Protein AF-A0A1E3YFG4-F1 (afdb_monomer_lite)

Sequence (177 aa):
MRPAWRRVAHWADRQAFAPDEVGEALAVAVEQDCRQELRPQFLAELRRVVEEPSLFREDTSARLAALNPTAGAGIERSVMDRLCFLTETEAPGFATLQAAVAMAAQDCANRRARQIEEHFLRRTSSSRARDMRGRLHAAADVTSFASVAARVLGVDPHHRPAAPAKHTGLDDGVKLP

Structure (mmCIF, N/CA/C/O backbone):
data_AF-A0A1E3YFG4-F1
#
_entry.id   AF-A0A1E3YFG4-F1
#
loop_
_atom_site.group_PDB
_atom_site.id
_atom_site.type_symbol
_atom_site.label_atom_id
_atom_site.label_alt_id
_atom_site.label_comp_id
_atom_site.label_asym_id
_atom_site.label_entity_id
_atom_site.label_seq_id
_atom_site.pdbx_PDB_ins_code
_atom_site.Cartn_x
_atom_site.Cartn_y
_atom_site.Cartn_z
_atom_site.occupancy
_atom_site.B_iso_or_equiv
_atom_site.auth_seq_id
_atom_site.auth_comp_id
_atom_site.auth_asym_id
_atom_site.auth_atom_id
_atom_site.pdbx_PDB_model_num
ATOM 1 N N . MET A 1 1 ? 18.766 -0.292 -2.909 1.00 87.19 1 MET A N 1
ATOM 2 C CA . MET A 1 1 ? 17.382 -0.827 -2.912 1.00 87.19 1 MET A CA 1
ATOM 3 C C . MET A 1 1 ? 17.343 -2.230 -2.320 1.00 87.19 1 MET A C 1
ATOM 5 O O . MET A 1 1 ? 18.267 -3.010 -2.564 1.00 87.19 1 MET A O 1
ATOM 9 N N . ARG A 1 2 ? 16.278 -2.558 -1.573 1.00 89.94 2 ARG A N 1
ATOM 10 C CA . ARG A 1 2 ? 16.032 -3.912 -1.035 1.00 89.94 2 ARG A CA 1
ATOM 11 C C . ARG A 1 2 ? 15.954 -4.956 -2.173 1.00 89.94 2 ARG A C 1
ATOM 13 O O . ARG A 1 2 ? 15.650 -4.575 -3.305 1.00 89.94 2 ARG A O 1
ATOM 20 N N . PRO A 1 3 ? 16.250 -6.247 -1.917 1.00 94.06 3 PRO A N 1
ATOM 21 C CA . PRO A 1 3 ? 16.281 -7.281 -2.958 1.00 94.06 3 PRO A CA 1
ATOM 22 C C . PRO A 1 3 ? 14.994 -7.397 -3.790 1.00 94.06 3 PRO A C 1
ATOM 24 O O . PRO A 1 3 ? 15.084 -7.459 -5.013 1.00 94.06 3 PRO A O 1
ATOM 27 N N . ALA A 1 4 ? 13.810 -7.358 -3.166 1.00 95.31 4 ALA A N 1
ATOM 28 C CA . ALA A 1 4 ? 12.539 -7.446 -3.891 1.00 95.31 4 ALA A CA 1
ATOM 29 C C . ALA A 1 4 ? 12.325 -6.252 -4.833 1.00 95.31 4 ALA A C 1
ATOM 31 O O . ALA A 1 4 ? 12.055 -6.438 -6.014 1.00 95.31 4 ALA A O 1
ATOM 32 N N . TRP A 1 5 ? 12.598 -5.030 -4.369 1.00 96.75 5 TRP A N 1
ATOM 33 C CA . TRP A 1 5 ? 12.541 -3.831 -5.212 1.00 96.75 5 TRP A CA 1
ATOM 34 C C . TRP A 1 5 ? 13.575 -3.831 -6.345 1.00 96.75 5 TRP A C 1
ATOM 36 O O . TRP A 1 5 ? 13.305 -3.306 -7.423 1.00 96.75 5 TRP A O 1
ATOM 46 N N . ARG A 1 6 ? 14.750 -4.449 -6.150 1.00 95.50 6 ARG A N 1
ATOM 47 C CA . ARG A 1 6 ? 15.712 -4.667 -7.246 1.00 95.50 6 ARG A CA 1
ATOM 48 C C . ARG A 1 6 ? 15.152 -5.602 -8.317 1.00 95.50 6 ARG A C 1
ATOM 50 O O . ARG A 1 6 ? 15.412 -5.366 -9.491 1.00 95.50 6 ARG A O 1
ATOM 57 N N . ARG A 1 7 ? 14.383 -6.626 -7.933 1.00 95.44 7 ARG A N 1
ATOM 58 C CA . ARG A 1 7 ? 13.694 -7.512 -8.882 1.00 95.44 7 ARG A CA 1
ATOM 59 C C . ARG A 1 7 ? 12.622 -6.761 -9.666 1.00 95.44 7 ARG A C 1
ATOM 61 O O . ARG A 1 7 ? 12.632 -6.851 -10.884 1.00 95.44 7 ARG A O 1
ATOM 68 N N . VAL A 1 8 ? 11.785 -5.975 -8.988 1.00 97.06 8 VAL A N 1
ATOM 69 C CA . VAL A 1 8 ? 10.768 -5.132 -9.642 1.00 97.06 8 VAL A CA 1
ATOM 70 C C . VAL A 1 8 ? 11.415 -4.235 -10.697 1.00 97.06 8 VAL A C 1
ATOM 72 O O . VAL A 1 8 ? 11.029 -4.280 -11.859 1.00 97.06 8 VAL A O 1
ATOM 75 N N . ALA A 1 9 ? 12.468 -3.499 -10.326 1.00 96.25 9 ALA A N 1
ATOM 76 C CA . ALA A 1 9 ? 13.194 -2.650 -11.269 1.00 96.25 9 ALA A CA 1
ATOM 77 C C . ALA A 1 9 ? 13.829 -3.446 -12.418 1.00 96.25 9 ALA A C 1
ATOM 79 O O . ALA A 1 9 ? 13.816 -3.004 -13.557 1.00 96.25 9 ALA A O 1
ATOM 80 N N . HIS A 1 10 ? 14.377 -4.631 -12.145 1.00 94.75 10 HIS A N 1
ATOM 81 C CA . HIS A 1 10 ? 14.946 -5.479 -13.188 1.00 94.75 10 HIS A CA 1
ATOM 82 C C . HIS A 1 10 ? 13.901 -5.928 -14.219 1.00 94.75 10 HIS A C 1
ATOM 84 O O . HIS A 1 10 ? 14.187 -5.968 -15.413 1.00 94.75 10 HIS A O 1
ATOM 90 N N . TRP A 1 11 ? 12.697 -6.269 -13.763 1.00 96.06 11 TRP A N 1
ATOM 91 C CA . TRP A 1 11 ? 11.624 -6.763 -14.625 1.00 96.06 11 TRP A CA 1
ATOM 92 C C . TRP A 1 11 ? 10.996 -5.616 -15.410 1.00 96.06 11 TRP A C 1
ATOM 94 O O . TRP A 1 11 ? 10.869 -5.698 -16.631 1.00 96.06 11 TRP A O 1
ATOM 104 N N . ALA A 1 12 ? 10.752 -4.491 -14.737 1.00 94.62 12 ALA A N 1
ATOM 105 C CA . ALA A 1 12 ? 10.282 -3.251 -15.344 1.00 94.62 12 ALA A CA 1
ATOM 106 C C . ALA A 1 12 ? 11.288 -2.612 -16.325 1.00 94.62 12 ALA A C 1
ATOM 108 O O . ALA A 1 12 ? 10.898 -1.777 -17.132 1.00 94.62 12 ALA A O 1
ATOM 109 N N . ASP A 1 13 ? 12.558 -3.027 -16.340 1.00 94.06 13 ASP A N 1
ATOM 110 C CA . ASP A 1 13 ? 13.552 -2.595 -17.340 1.00 94.06 13 ASP A CA 1
ATOM 111 C C . ASP A 1 13 ? 13.584 -3.492 -18.591 1.00 94.06 13 ASP A C 1
ATOM 113 O O . ASP A 1 13 ? 14.049 -3.086 -19.651 1.00 94.06 13 ASP A O 1
ATOM 117 N N . ARG A 1 14 ? 13.093 -4.732 -18.488 1.00 92.50 14 ARG A N 1
ATOM 118 C CA . ARG A 1 14 ? 13.138 -5.724 -19.572 1.00 92.50 14 ARG A CA 1
ATOM 119 C C . ARG A 1 14 ? 11.786 -5.903 -20.251 1.00 92.50 14 ARG A C 1
ATOM 121 O O . ARG A 1 14 ? 10.864 -6.403 -19.613 1.00 92.50 14 ARG A O 1
ATOM 128 N N . GLN A 1 15 ? 11.691 -5.569 -21.538 1.00 88.00 15 GLN A N 1
ATOM 129 C CA . GLN A 1 15 ? 10.446 -5.683 -22.321 1.00 88.00 15 GLN A CA 1
ATOM 130 C C . GLN A 1 15 ? 9.868 -7.105 -22.374 1.00 88.00 15 GLN A C 1
ATOM 132 O O . GLN A 1 15 ? 8.680 -7.267 -22.606 1.00 88.00 15 GLN A O 1
ATOM 137 N N . ALA A 1 16 ? 10.692 -8.120 -22.106 1.00 90.38 16 ALA A N 1
ATOM 138 C CA . ALA A 1 16 ? 10.281 -9.518 -22.027 1.00 90.38 16 ALA A CA 1
ATOM 139 C C . ALA A 1 16 ? 9.240 -9.821 -20.931 1.00 90.38 16 ALA A C 1
ATOM 141 O O . ALA A 1 16 ? 8.620 -10.871 -20.996 1.00 90.38 16 ALA A O 1
ATOM 142 N N . PHE A 1 17 ? 9.069 -8.950 -19.930 1.00 92.88 17 PHE A N 1
ATOM 143 C CA . PHE A 1 17 ? 8.076 -9.158 -18.871 1.00 92.88 17 PHE A CA 1
ATOM 144 C C . PHE A 1 17 ? 6.807 -8.344 -19.128 1.00 92.88 17 PHE A C 1
ATOM 146 O O . PHE A 1 17 ? 6.866 -7.122 -19.308 1.00 92.88 17 PHE A O 1
ATOM 153 N N . ALA A 1 18 ? 5.654 -8.998 -19.082 1.00 93.44 18 ALA A N 1
ATOM 154 C CA . ALA A 1 18 ? 4.362 -8.334 -19.168 1.00 93.44 18 ALA A CA 1
ATOM 155 C C . ALA A 1 18 ? 4.087 -7.473 -17.914 1.00 93.44 18 ALA A C 1
ATOM 157 O O . ALA A 1 18 ? 4.660 -7.730 -16.849 1.00 93.44 18 ALA A O 1
ATOM 158 N N . PRO A 1 19 ? 3.201 -6.460 -17.998 1.00 93.38 19 PRO A N 1
ATOM 159 C CA . PRO A 1 19 ? 2.792 -5.668 -16.836 1.00 93.38 19 PRO A CA 1
ATOM 160 C C . PRO A 1 19 ? 2.306 -6.518 -15.656 1.00 93.38 19 PRO A C 1
ATOM 162 O O . PRO A 1 19 ? 2.666 -6.214 -14.522 1.00 93.38 19 PRO A O 1
ATOM 165 N N . ASP A 1 20 ? 1.585 -7.612 -15.919 1.00 93.31 20 ASP A N 1
ATOM 166 C CA . ASP A 1 20 ? 1.092 -8.534 -14.887 1.00 93.31 20 ASP A CA 1
ATOM 167 C C . ASP A 1 20 ? 2.237 -9.216 -14.124 1.00 93.31 20 ASP A C 1
ATOM 169 O O . ASP A 1 20 ? 2.235 -9.242 -12.896 1.00 93.31 20 ASP A O 1
ATOM 173 N N . GLU A 1 21 ? 3.277 -9.685 -14.824 1.00 93.56 21 GLU A N 1
ATOM 174 C CA . GLU A 1 21 ? 4.450 -10.317 -14.199 1.00 93.56 21 GLU A CA 1
ATOM 175 C C . GLU A 1 21 ? 5.238 -9.313 -13.344 1.00 93.56 21 GLU A C 1
ATOM 177 O O . GLU A 1 21 ? 5.718 -9.623 -12.249 1.00 93.56 21 GLU A O 1
ATOM 182 N N . VAL A 1 22 ? 5.357 -8.069 -13.820 1.00 96.56 22 VAL A N 1
ATOM 183 C CA . VAL A 1 22 ? 5.943 -6.977 -13.031 1.00 96.56 22 VAL A CA 1
ATOM 184 C C . VAL A 1 22 ? 5.056 -6.663 -11.818 1.00 96.56 22 VAL A C 1
ATOM 186 O O . VAL A 1 22 ? 5.586 -6.421 -10.731 1.00 96.56 22 VAL A O 1
ATOM 189 N N . GLY A 1 23 ? 3.731 -6.714 -11.977 1.00 96.19 23 GLY A N 1
ATOM 190 C CA . GLY A 1 23 ? 2.733 -6.536 -10.922 1.00 96.19 23 GLY A CA 1
ATOM 191 C C . GLY A 1 23 ? 2.819 -7.605 -9.830 1.00 96.19 23 GLY A C 1
ATOM 192 O O . GLY A 1 23 ? 2.805 -7.284 -8.642 1.00 96.19 23 GLY A O 1
ATOM 193 N N . GLU A 1 24 ? 3.039 -8.869 -10.190 1.00 94.44 24 GLU A N 1
ATOM 194 C CA . GLU A 1 24 ? 3.289 -9.947 -9.224 1.00 94.44 24 GLU A CA 1
ATOM 195 C C . GLU A 1 24 ? 4.545 -9.670 -8.385 1.00 94.44 24 GLU A C 1
ATOM 197 O O . GLU A 1 24 ? 4.524 -9.748 -7.150 1.00 94.44 24 GLU A O 1
ATOM 202 N N . ALA A 1 25 ? 5.646 -9.282 -9.038 1.00 96.19 25 ALA A N 1
ATOM 203 C CA . ALA A 1 25 ? 6.871 -8.905 -8.339 1.00 96.19 25 ALA A CA 1
ATOM 204 C C . ALA A 1 25 ? 6.668 -7.668 -7.444 1.00 96.19 25 ALA A C 1
ATOM 206 O O . ALA A 1 25 ? 7.230 -7.608 -6.343 1.00 96.19 25 ALA A O 1
ATOM 207 N N . LEU A 1 26 ? 5.865 -6.699 -7.898 1.00 97.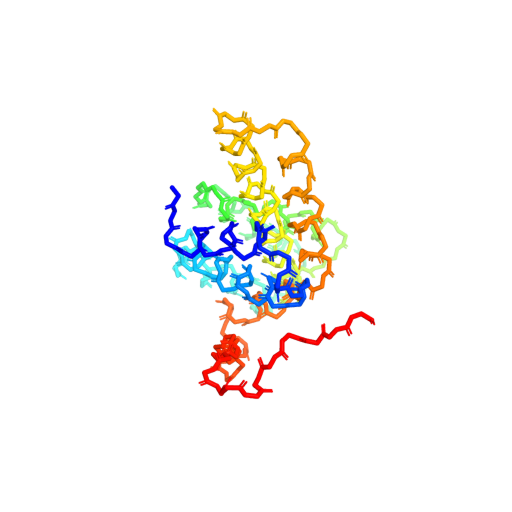44 26 LEU A N 1
ATOM 208 C CA . LEU A 1 26 ? 5.501 -5.498 -7.150 1.00 97.44 26 LEU A CA 1
ATOM 209 C C . LEU A 1 26 ? 4.705 -5.855 -5.891 1.00 97.44 26 LEU A C 1
ATOM 211 O O . LEU A 1 26 ? 5.079 -5.426 -4.799 1.00 97.44 26 LEU A O 1
ATOM 215 N N . ALA A 1 27 ? 3.674 -6.691 -6.015 1.00 96.88 27 ALA A N 1
ATOM 216 C CA . ALA A 1 27 ? 2.851 -7.147 -4.900 1.00 96.88 27 ALA A CA 1
ATOM 217 C C . ALA A 1 27 ? 3.694 -7.828 -3.812 1.00 96.88 27 ALA A C 1
ATOM 219 O O . ALA A 1 27 ? 3.531 -7.535 -2.626 1.00 96.88 27 ALA A O 1
ATOM 220 N N . VAL A 1 28 ? 4.644 -8.684 -4.208 1.00 96.19 28 VAL A N 1
ATOM 221 C CA . VAL A 1 28 ? 5.581 -9.338 -3.279 1.00 96.19 28 VAL A CA 1
ATOM 222 C C . VAL A 1 28 ? 6.480 -8.317 -2.576 1.00 96.19 28 VAL A C 1
ATOM 224 O O . VAL A 1 28 ? 6.698 -8.417 -1.368 1.00 96.19 28 VAL A O 1
ATOM 227 N N . ALA A 1 29 ? 7.020 -7.338 -3.306 1.00 97.81 29 ALA A N 1
ATOM 228 C CA . ALA A 1 29 ? 7.892 -6.317 -2.726 1.00 97.81 29 ALA A CA 1
ATOM 229 C C . ALA A 1 29 ? 7.150 -5.425 -1.720 1.00 97.81 29 ALA A C 1
ATOM 231 O O . ALA A 1 29 ? 7.679 -5.130 -0.648 1.00 97.81 29 ALA A O 1
ATOM 232 N N . VAL A 1 30 ? 5.915 -5.039 -2.043 1.00 97.88 30 VAL A N 1
ATOM 233 C CA . VAL A 1 30 ? 5.061 -4.225 -1.172 1.00 97.88 30 VAL A CA 1
ATOM 234 C C . VAL A 1 30 ? 4.643 -5.008 0.068 1.00 97.88 30 VAL A C 1
ATOM 236 O O . VAL A 1 30 ? 4.758 -4.484 1.169 1.00 97.88 30 VAL A O 1
ATOM 239 N N . GLU A 1 31 ? 4.244 -6.275 -0.070 1.00 96.88 31 GLU A N 1
ATOM 240 C CA . GLU A 1 31 ? 3.910 -7.139 1.069 1.00 96.88 31 GLU A CA 1
ATOM 241 C C . GLU A 1 31 ? 5.081 -7.276 2.055 1.00 96.88 31 GLU A C 1
ATOM 243 O O . GLU A 1 31 ? 4.879 -7.225 3.269 1.00 96.88 31 GLU A O 1
ATOM 248 N N . GLN A 1 32 ? 6.314 -7.412 1.551 1.00 96.19 32 GLN A N 1
ATOM 249 C CA . GLN A 1 32 ? 7.513 -7.453 2.394 1.00 96.19 32 GLN A CA 1
ATOM 250 C C . GLN A 1 32 ? 7.746 -6.134 3.135 1.00 96.19 32 GLN A C 1
ATOM 252 O O . GLN A 1 32 ? 8.042 -6.160 4.329 1.00 96.19 32 GLN A O 1
ATOM 257 N N . ASP A 1 33 ? 7.589 -4.994 2.456 1.00 96.69 33 ASP A N 1
ATOM 258 C CA . ASP A 1 33 ? 7.698 -3.682 3.096 1.00 96.69 33 ASP A CA 1
ATOM 259 C C . ASP A 1 33 ? 6.600 -3.503 4.162 1.00 96.69 33 ASP A C 1
ATOM 261 O O . ASP A 1 33 ? 6.911 -3.091 5.278 1.00 96.69 33 ASP A O 1
ATOM 265 N N . CYS A 1 34 ? 5.353 -3.894 3.872 1.00 96.44 34 CYS A N 1
ATOM 266 C CA . CYS A 1 34 ? 4.251 -3.892 4.836 1.00 96.44 34 CYS A CA 1
ATOM 267 C C . CYS A 1 34 ? 4.585 -4.732 6.069 1.00 96.44 34 CYS A C 1
ATOM 269 O O . CYS A 1 34 ? 4.493 -4.224 7.177 1.00 96.44 34 CYS A O 1
ATOM 271 N N . ARG A 1 35 ? 5.025 -5.985 5.905 1.00 94.69 35 ARG A N 1
ATOM 272 C CA . ARG A 1 35 ? 5.382 -6.855 7.041 1.00 94.69 35 ARG A CA 1
ATOM 273 C C . ARG A 1 35 ? 6.576 -6.350 7.847 1.00 94.69 35 ARG A C 1
ATOM 275 O O . ARG A 1 35 ? 6.683 -6.662 9.026 1.00 94.69 35 ARG A O 1
ATOM 282 N N . GLN A 1 36 ? 7.490 -5.618 7.214 1.00 94.31 36 GLN A N 1
ATOM 283 C CA . GLN A 1 36 ? 8.652 -5.058 7.894 1.00 94.31 36 GLN A CA 1
ATOM 284 C C . GLN A 1 36 ? 8.309 -3.787 8.681 1.00 94.31 36 GLN A C 1
ATOM 286 O O . GLN A 1 36 ? 8.900 -3.554 9.733 1.00 94.31 36 GLN A O 1
ATOM 291 N N . GLU A 1 37 ? 7.417 -2.944 8.158 1.00 95.25 37 GLU A N 1
ATOM 292 C CA . GLU A 1 37 ? 7.108 -1.637 8.747 1.00 95.25 37 GLU A CA 1
ATOM 293 C C . GLU A 1 37 ? 5.862 -1.653 9.643 1.00 95.25 37 GLU A C 1
ATOM 295 O O . GLU A 1 37 ? 5.804 -0.858 10.573 1.00 95.25 37 GLU A O 1
ATOM 300 N N . LEU A 1 38 ? 4.900 -2.556 9.415 1.00 95.00 38 LEU A N 1
ATOM 301 C CA . LEU A 1 38 ? 3.724 -2.746 10.271 1.00 95.00 38 LEU A CA 1
ATOM 302 C C . LEU A 1 38 ? 4.056 -3.687 11.430 1.00 95.00 38 LEU A C 1
ATOM 304 O O . LEU A 1 38 ? 4.106 -4.908 11.267 1.00 95.00 38 LEU A O 1
ATOM 308 N N . ARG A 1 39 ? 4.252 -3.126 12.623 1.00 95.56 39 ARG A N 1
ATOM 309 C CA . ARG A 1 39 ? 4.509 -3.899 13.837 1.00 95.56 39 ARG A CA 1
ATOM 310 C C . ARG A 1 39 ? 3.281 -4.755 14.168 1.00 95.56 39 ARG A C 1
ATOM 312 O O . ARG A 1 39 ? 2.166 -4.227 14.220 1.00 95.56 39 ARG A O 1
ATOM 319 N N . PRO A 1 40 ? 3.470 -6.046 14.501 1.00 93.44 40 PRO A N 1
ATOM 320 C CA . PRO A 1 40 ? 2.365 -6.932 14.862 1.00 93.44 40 PRO A CA 1
ATOM 321 C C . PRO A 1 40 ? 1.507 -6.403 16.017 1.00 93.44 40 PRO A C 1
ATOM 323 O O . PRO A 1 40 ? 0.288 -6.518 15.974 1.00 93.44 40 PRO A O 1
ATOM 326 N N . GLN A 1 41 ? 2.133 -5.774 17.019 1.00 94.62 41 GLN A N 1
ATOM 327 C CA . GLN A 1 41 ? 1.427 -5.200 18.168 1.00 94.62 41 GLN A CA 1
ATOM 328 C C . GLN A 1 41 ? 0.492 -4.056 17.760 1.00 94.62 41 GLN A C 1
ATOM 330 O O . GLN A 1 41 ? -0.659 -4.026 18.178 1.00 94.62 41 GLN A O 1
ATOM 335 N N . PHE A 1 42 ? 0.963 -3.135 16.916 1.00 95.25 42 PHE A N 1
ATOM 336 C CA . PHE A 1 42 ? 0.147 -2.020 16.437 1.00 95.25 42 PHE A CA 1
ATOM 337 C C . PHE A 1 42 ? -1.041 -2.519 15.606 1.00 95.25 42 PHE A C 1
ATOM 339 O O . PHE A 1 42 ? -2.165 -2.054 15.777 1.00 95.25 42 PHE A O 1
ATOM 346 N N . LEU A 1 43 ? -0.805 -3.518 14.751 1.00 94.50 43 LEU A N 1
ATOM 347 C CA . LEU A 1 43 ? -1.861 -4.132 13.956 1.00 94.50 43 LEU A CA 1
ATOM 348 C C . LEU A 1 43 ? -2.900 -4.855 14.824 1.00 94.50 43 LEU A C 1
ATOM 350 O O . LEU A 1 43 ? -4.091 -4.755 14.548 1.00 94.50 43 LEU A O 1
ATOM 354 N N . ALA A 1 44 ? -2.466 -5.558 15.873 1.00 93.31 44 ALA A N 1
ATOM 355 C CA . ALA A 1 44 ? -3.362 -6.221 16.816 1.00 93.31 44 ALA A CA 1
ATOM 356 C C . ALA A 1 44 ? -4.255 -5.216 17.562 1.00 93.31 44 ALA A C 1
ATOM 358 O O . ALA A 1 44 ? -5.460 -5.433 17.655 1.00 93.31 44 ALA A O 1
ATOM 359 N N . GLU A 1 45 ? -3.697 -4.093 18.025 1.00 94.31 45 GLU A N 1
ATOM 360 C CA . GLU A 1 45 ? -4.487 -3.025 18.651 1.00 94.31 45 GLU A CA 1
ATOM 361 C C . GLU A 1 45 ? -5.474 -2.390 17.666 1.00 94.31 45 GLU A C 1
ATOM 363 O O . GLU A 1 45 ? -6.638 -2.200 18.006 1.00 94.31 45 GLU A O 1
ATOM 368 N N . LEU A 1 46 ? -5.057 -2.127 16.421 1.00 93.50 46 LEU A N 1
ATOM 369 C CA . LEU A 1 46 ? -5.961 -1.629 15.381 1.00 93.50 46 LEU A CA 1
ATOM 370 C C . LEU A 1 46 ? -7.137 -2.578 15.147 1.00 93.50 46 LEU A C 1
ATOM 372 O O . LEU A 1 46 ? -8.284 -2.136 15.122 1.00 93.50 46 LEU A O 1
ATOM 376 N N . ARG A 1 47 ? -6.860 -3.880 15.010 1.00 92.88 47 ARG A N 1
ATOM 377 C CA . ARG A 1 47 ? -7.899 -4.908 14.864 1.00 92.88 47 ARG A CA 1
ATOM 378 C C . ARG A 1 47 ? -8.848 -4.905 16.046 1.00 92.88 47 ARG A C 1
ATOM 380 O O . ARG A 1 47 ? -10.051 -4.848 15.846 1.00 92.88 47 ARG A O 1
ATOM 387 N N . ARG A 1 48 ? -8.315 -4.855 17.265 1.00 91.12 48 ARG A N 1
ATOM 388 C CA . ARG A 1 48 ? -9.112 -4.778 18.490 1.00 91.12 48 ARG A CA 1
ATOM 389 C C . ARG A 1 48 ? -10.030 -3.556 18.520 1.00 91.12 48 ARG A C 1
ATOM 391 O O . ARG A 1 48 ? -11.136 -3.633 19.040 1.00 91.12 48 ARG A O 1
ATOM 398 N N . VAL A 1 49 ? -9.610 -2.419 17.971 1.00 90.25 49 VAL A N 1
ATOM 399 C CA . VAL A 1 49 ? -10.474 -1.232 17.890 1.00 90.25 49 VAL A CA 1
ATOM 400 C C . VAL A 1 49 ? -11.589 -1.401 16.858 1.00 90.25 49 VAL A C 1
ATOM 402 O O . VAL A 1 49 ? -12.713 -1.012 17.148 1.00 90.25 49 VAL A O 1
ATOM 405 N N . VAL A 1 50 ? -11.310 -1.988 15.689 1.00 88.50 50 VAL A N 1
ATOM 406 C CA . VAL A 1 50 ? -12.297 -2.088 14.591 1.00 88.50 50 VAL A CA 1
ATOM 407 C C . VAL A 1 50 ? -13.160 -3.358 14.610 1.00 88.50 50 VAL A C 1
ATOM 409 O O . VAL A 1 50 ? -14.183 -3.403 13.933 1.00 88.50 50 VAL A O 1
ATOM 412 N N . GLU A 1 51 ? -12.734 -4.410 15.312 1.00 86.31 51 GLU A N 1
ATOM 413 C CA . GLU A 1 51 ? -13.448 -5.692 15.424 1.00 86.31 51 GLU A CA 1
ATOM 414 C C . GLU A 1 51 ? -14.249 -5.800 16.729 1.00 86.31 51 GLU A C 1
ATOM 416 O O . GLU A 1 51 ? -15.244 -6.524 16.760 1.00 86.31 51 GLU A O 1
ATOM 421 N N . GLU A 1 52 ? -13.851 -5.108 17.807 1.00 81.06 52 GLU A N 1
ATOM 422 C CA . GLU A 1 52 ? -14.636 -5.136 19.044 1.00 81.06 52 GLU A CA 1
ATOM 423 C C . GLU A 1 52 ? -15.962 -4.388 18.841 1.00 81.06 52 GLU A C 1
ATOM 425 O O . GLU A 1 52 ? -15.950 -3.198 18.513 1.00 81.06 52 GLU A O 1
ATOM 430 N N . PRO A 1 53 ? -17.110 -5.047 19.071 1.00 64.44 53 PRO A N 1
ATOM 431 C CA . PRO A 1 53 ? -18.404 -4.403 18.944 1.00 64.44 53 PRO A CA 1
ATOM 432 C C . PRO A 1 53 ? -18.534 -3.313 20.010 1.00 64.44 53 PRO A C 1
ATOM 434 O O . PRO A 1 53 ? -18.691 -3.605 21.195 1.00 64.44 53 PRO A O 1
ATOM 437 N N . SER A 1 54 ? -18.486 -2.051 19.589 1.00 69.19 54 SER A N 1
ATOM 438 C CA . SER A 1 54 ? -18.925 -0.931 20.416 1.00 69.19 54 SER A CA 1
ATOM 439 C C . SER A 1 54 ? -20.351 -0.556 20.036 1.00 69.19 54 SER A C 1
ATOM 441 O O . SER A 1 54 ? -20.700 -0.471 18.858 1.00 69.19 54 SER A O 1
ATOM 443 N N . LEU A 1 55 ? -21.186 -0.316 21.047 1.00 69.19 55 LEU A N 1
ATOM 444 C CA . LEU A 1 55 ? -22.557 0.159 20.847 1.00 69.19 55 LEU A CA 1
ATOM 445 C C . LEU A 1 55 ? -22.586 1.617 20.358 1.00 69.19 55 LEU A C 1
ATOM 447 O O . LEU A 1 55 ? -23.620 2.071 19.870 1.00 69.19 55 LEU A O 1
ATOM 451 N N . PHE A 1 56 ? -21.463 2.341 20.463 1.00 71.38 56 PHE A N 1
ATOM 452 C CA . PHE A 1 56 ? -21.371 3.759 2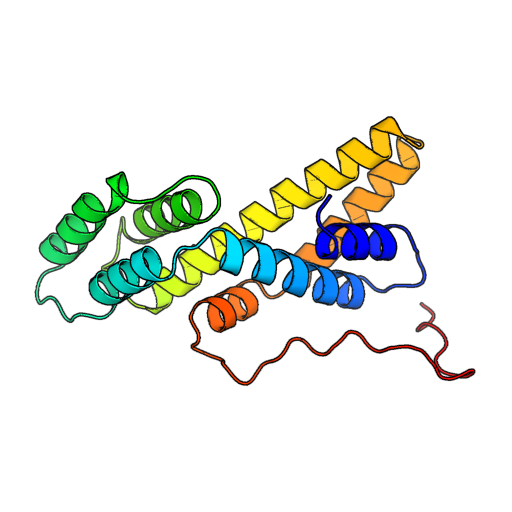0.137 1.00 71.38 56 PHE A CA 1
ATOM 453 C C . PHE A 1 56 ? -20.191 4.055 19.208 1.00 71.38 56 PHE A C 1
ATOM 455 O O . PHE A 1 56 ? -19.038 3.720 19.477 1.00 71.38 56 PHE A O 1
ATOM 462 N N . ARG A 1 57 ? -20.469 4.776 18.117 1.00 68.62 57 ARG A N 1
ATOM 463 C CA . ARG A 1 57 ? -19.438 5.243 17.177 1.00 68.62 57 ARG A CA 1
ATOM 464 C C . ARG A 1 57 ? -18.390 6.122 17.866 1.00 68.62 57 ARG A C 1
ATOM 466 O O . ARG A 1 57 ? -17.204 5.982 17.596 1.00 68.62 57 ARG A O 1
ATOM 473 N N . GLU A 1 58 ? -18.835 6.994 18.768 1.00 75.25 58 GLU A N 1
ATOM 474 C CA . GLU A 1 58 ? -17.990 7.945 19.504 1.00 75.25 58 GLU A CA 1
ATOM 475 C C . GLU A 1 58 ? -16.894 7.246 20.315 1.00 75.25 58 GLU A C 1
ATOM 477 O O . GLU A 1 58 ? -15.761 7.721 20.358 1.00 75.25 58 GLU A O 1
ATOM 482 N N . ASP A 1 59 ? -17.200 6.077 20.876 1.00 82.25 59 ASP A N 1
ATOM 483 C CA . ASP A 1 59 ? -16.246 5.258 21.622 1.00 82.25 59 ASP A CA 1
ATOM 484 C C . ASP A 1 59 ? -15.175 4.658 20.694 1.00 82.25 59 ASP A C 1
ATOM 486 O O . ASP A 1 59 ? -13.977 4.728 20.969 1.00 82.25 59 ASP A O 1
ATOM 490 N N . THR A 1 60 ? -15.573 4.179 19.513 1.00 83.25 60 THR A N 1
ATOM 491 C CA . THR A 1 60 ? -14.614 3.655 18.525 1.00 83.25 60 THR A CA 1
ATOM 492 C C . THR A 1 60 ? -13.706 4.759 17.970 1.00 83.25 60 THR A C 1
ATOM 494 O O . THR A 1 60 ? -12.489 4.578 17.874 1.00 83.25 60 THR A O 1
ATOM 497 N N . SER A 1 61 ? -14.264 5.935 17.664 1.00 84.69 61 SER A N 1
ATOM 498 C CA . SER A 1 61 ? -13.492 7.103 17.225 1.00 84.69 61 SER A CA 1
ATOM 499 C C . SER A 1 61 ? -12.517 7.587 18.305 1.00 84.69 61 SER A C 1
ATOM 501 O O . SER A 1 61 ? -11.364 7.886 17.991 1.00 84.69 61 SER A O 1
ATOM 503 N N . ALA A 1 62 ? -12.929 7.612 19.577 1.00 87.44 62 ALA A N 1
ATOM 504 C CA . ALA A 1 62 ? -12.053 7.969 20.693 1.00 87.44 62 ALA A CA 1
ATOM 505 C C . ALA A 1 62 ? -10.898 6.968 20.863 1.00 87.44 62 ALA A C 1
ATOM 507 O O . ALA A 1 62 ? -9.748 7.371 21.052 1.00 87.44 62 ALA A O 1
ATOM 508 N N . ARG A 1 63 ? -11.172 5.664 20.726 1.00 89.94 63 ARG A N 1
ATOM 509 C CA . ARG A 1 63 ? -10.150 4.606 20.770 1.00 89.94 63 ARG A CA 1
ATOM 510 C C . ARG A 1 63 ? -9.147 4.716 19.618 1.00 89.94 63 ARG A C 1
ATOM 512 O O . ARG A 1 63 ? -7.945 4.590 19.853 1.00 89.94 63 ARG A O 1
ATOM 519 N N . LEU A 1 64 ? -9.603 5.013 18.397 1.00 90.31 64 LEU A N 1
ATOM 520 C CA . LEU A 1 64 ? -8.704 5.291 17.268 1.00 90.31 64 LEU A CA 1
ATOM 521 C C . LEU A 1 64 ? -7.855 6.545 17.504 1.00 90.31 64 LEU A C 1
ATOM 523 O O . LEU A 1 64 ? -6.646 6.516 17.271 1.00 90.31 64 LEU A O 1
ATOM 527 N N . ALA A 1 65 ? -8.454 7.626 18.014 1.00 90.50 65 ALA A N 1
ATOM 528 C CA . ALA A 1 65 ? -7.730 8.851 18.348 1.00 90.50 65 ALA A CA 1
ATOM 529 C C . ALA A 1 65 ? -6.652 8.608 19.420 1.00 90.50 65 ALA A C 1
ATOM 531 O O . ALA A 1 65 ? -5.540 9.123 19.300 1.00 90.50 65 ALA A O 1
ATOM 532 N N . ALA A 1 66 ? -6.940 7.771 20.421 1.00 92.50 66 ALA A N 1
ATOM 533 C CA . ALA A 1 66 ? -5.975 7.368 21.443 1.00 92.50 66 ALA A CA 1
ATOM 534 C C . ALA A 1 66 ? -4.827 6.509 20.879 1.00 92.50 66 ALA A C 1
ATOM 536 O O . ALA A 1 66 ? -3.696 6.597 21.359 1.00 92.50 66 ALA A O 1
ATOM 537 N N . LEU A 1 67 ? -5.089 5.705 19.842 1.00 93.69 67 LEU A N 1
ATOM 538 C CA . LEU A 1 67 ? -4.077 4.870 19.192 1.00 93.69 67 LEU A CA 1
ATOM 539 C C . LEU A 1 67 ? -3.205 5.654 18.196 1.00 93.69 67 LEU A C 1
ATOM 541 O O . LEU A 1 67 ? -2.039 5.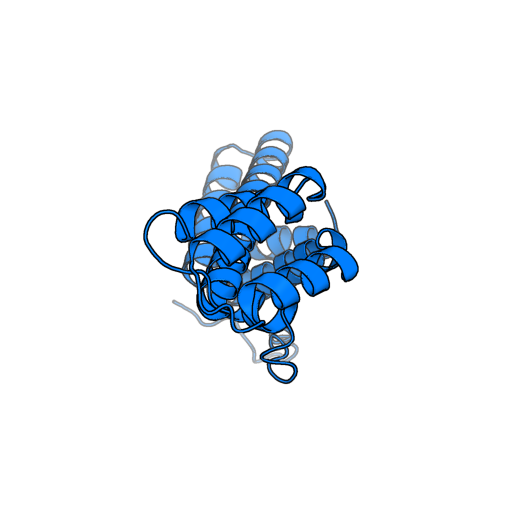310 17.999 1.00 93.69 67 LEU A O 1
ATOM 545 N N . ASN A 1 68 ? -3.725 6.727 17.598 1.00 94.25 68 ASN A N 1
ATOM 546 C CA . ASN A 1 68 ? -3.030 7.573 16.622 1.00 94.25 68 ASN A CA 1
ATOM 547 C C . ASN A 1 68 ? -1.586 7.991 17.020 1.00 94.25 68 ASN A C 1
ATOM 549 O O . ASN A 1 68 ? -0.662 7.780 16.219 1.00 94.25 68 ASN A O 1
ATOM 553 N N . PRO A 1 69 ? -1.311 8.505 18.238 1.00 95.56 69 PRO A N 1
ATOM 554 C CA . PRO A 1 69 ? 0.052 8.873 18.638 1.00 95.56 69 PRO A CA 1
ATOM 555 C C . PRO A 1 69 ? 1.018 7.681 18.734 1.00 95.56 69 PRO A C 1
ATOM 557 O O . PRO A 1 69 ? 2.229 7.880 18.715 1.00 95.56 69 PRO A O 1
ATOM 560 N N . THR A 1 70 ? 0.515 6.446 18.811 1.00 95.38 70 THR A N 1
ATOM 561 C CA . THR A 1 70 ? 1.347 5.233 18.906 1.00 95.38 70 THR A CA 1
ATOM 562 C C . THR A 1 70 ? 1.820 4.715 17.547 1.00 95.38 70 THR A C 1
ATOM 564 O O . THR A 1 70 ? 2.748 3.898 17.494 1.00 95.38 70 THR A O 1
ATOM 567 N N . ALA A 1 71 ? 1.202 5.174 16.450 1.00 95.44 71 ALA A N 1
ATOM 568 C CA . ALA A 1 71 ? 1.588 4.781 15.101 1.00 95.44 71 ALA A CA 1
ATOM 569 C C . ALA A 1 71 ? 3.016 5.261 14.808 1.00 95.44 71 ALA A C 1
ATOM 571 O O . ALA A 1 71 ? 3.339 6.443 14.978 1.00 95.44 71 ALA A O 1
ATOM 572 N N . GLY A 1 72 ? 3.871 4.338 14.366 1.00 94.06 72 GLY A N 1
ATOM 573 C CA . GLY A 1 72 ? 5.250 4.622 13.996 1.00 94.06 72 GLY A CA 1
ATOM 574 C C . GLY A 1 72 ? 5.341 5.435 12.706 1.00 94.06 72 GLY A C 1
ATOM 575 O O . GLY A 1 72 ? 4.367 6.019 12.242 1.00 94.06 72 GLY A O 1
ATOM 576 N N . ALA A 1 73 ? 6.527 5.482 12.105 1.00 92.94 73 ALA A N 1
ATOM 577 C CA . ALA A 1 73 ? 6.730 6.123 10.808 1.00 92.94 73 ALA A CA 1
ATOM 578 C C . ALA A 1 73 ? 6.373 5.181 9.639 1.00 92.94 73 ALA A C 1
ATOM 580 O O . ALA A 1 73 ? 6.109 3.994 9.822 1.00 92.94 73 ALA A O 1
ATOM 581 N N . GLY A 1 74 ? 6.411 5.702 8.411 1.00 93.88 74 GLY A N 1
ATOM 582 C CA . GLY A 1 74 ? 6.285 4.879 7.206 1.00 93.88 74 GLY A CA 1
ATOM 583 C C . GLY A 1 74 ? 4.873 4.330 7.005 1.00 93.88 74 GLY A C 1
ATOM 584 O O . GLY A 1 74 ? 3.905 5.091 7.020 1.00 93.88 74 GLY A O 1
ATOM 585 N N . ILE A 1 75 ? 4.764 3.024 6.747 1.00 96.69 75 ILE A N 1
ATOM 586 C CA . ILE A 1 75 ? 3.477 2.386 6.432 1.00 96.69 75 ILE A CA 1
ATOM 587 C C . ILE A 1 75 ? 2.496 2.449 7.613 1.00 96.69 75 ILE A C 1
ATOM 589 O O . ILE A 1 75 ? 1.321 2.687 7.369 1.00 96.69 75 ILE A O 1
ATOM 593 N N . GLU A 1 76 ? 2.933 2.324 8.872 1.00 96.62 76 GLU A N 1
ATOM 594 C CA . GLU A 1 76 ? 2.015 2.427 10.027 1.00 96.62 76 GLU A CA 1
ATOM 595 C C . GLU A 1 76 ? 1.306 3.774 10.105 1.00 96.62 76 GLU A C 1
ATOM 597 O O . GLU A 1 76 ? 0.085 3.815 10.252 1.00 96.62 76 GLU A O 1
ATOM 602 N N . ARG A 1 77 ? 2.067 4.868 9.970 1.00 97.19 77 ARG A N 1
ATOM 603 C CA . ARG A 1 77 ? 1.504 6.220 9.913 1.00 97.19 77 ARG A CA 1
ATOM 604 C C . ARG A 1 77 ? 0.494 6.330 8.782 1.00 97.19 77 ARG A C 1
ATOM 606 O O . ARG A 1 77 ? -0.625 6.760 9.009 1.00 97.19 77 ARG A O 1
ATOM 613 N N . SER A 1 78 ? 0.878 5.868 7.592 1.00 97.50 78 SER A N 1
ATOM 614 C CA . SER A 1 78 ? 0.009 5.889 6.419 1.00 97.50 78 SER A CA 1
ATOM 615 C C . SER A 1 78 ? -1.283 5.100 6.652 1.00 97.50 78 SER A C 1
ATOM 617 O O . SER A 1 78 ? -2.350 5.615 6.348 1.00 97.50 78 SER A O 1
ATOM 619 N N . VAL A 1 79 ? -1.230 3.908 7.257 1.00 97.69 79 VAL A N 1
ATOM 620 C CA . VAL A 1 79 ? -2.435 3.136 7.610 1.00 97.69 79 VAL A CA 1
ATOM 621 C C . VAL A 1 79 ? -3.324 3.910 8.578 1.00 97.69 79 VAL A C 1
ATOM 623 O O . VAL A 1 79 ? -4.525 3.988 8.341 1.00 97.69 79 VAL A O 1
ATOM 626 N N . MET A 1 80 ? -2.756 4.499 9.635 1.00 96.25 80 MET A N 1
ATOM 627 C CA . MET A 1 80 ? -3.522 5.292 10.602 1.00 96.25 80 MET A CA 1
ATOM 628 C C . MET A 1 80 ? -4.192 6.500 9.935 1.00 96.25 80 MET A C 1
ATOM 630 O O . MET A 1 80 ? -5.388 6.703 10.109 1.00 96.25 80 MET A O 1
ATOM 634 N N . ASP A 1 81 ? -3.456 7.252 9.115 1.00 95.50 81 ASP A N 1
ATOM 635 C CA . ASP A 1 81 ? -3.981 8.431 8.420 1.00 95.50 81 ASP A CA 1
ATOM 636 C C . ASP A 1 81 ? -5.120 8.048 7.456 1.00 95.50 81 ASP A C 1
ATOM 638 O O . ASP A 1 81 ? -6.158 8.710 7.414 1.00 95.50 81 ASP A O 1
ATOM 642 N N . ARG A 1 82 ? -4.962 6.942 6.709 1.00 96.00 82 ARG A N 1
ATOM 643 C CA . ARG A 1 82 ? -6.010 6.412 5.820 1.00 96.00 82 ARG A CA 1
ATOM 644 C C . ARG A 1 82 ? -7.219 5.909 6.602 1.00 96.00 82 ARG A C 1
ATOM 646 O O . ARG A 1 82 ? -8.343 6.113 6.157 1.00 96.00 82 ARG A O 1
ATOM 653 N N . LEU A 1 83 ? -7.011 5.288 7.758 1.00 94.31 83 LEU A N 1
ATOM 654 C CA . LEU A 1 83 ? -8.101 4.821 8.606 1.00 94.31 83 LEU A CA 1
ATOM 655 C C . LEU A 1 83 ? -8.889 5.993 9.203 1.00 94.31 83 LEU A C 1
ATOM 657 O O . LEU A 1 83 ? -10.114 5.969 9.161 1.00 94.31 83 LEU A O 1
ATOM 661 N N . CYS A 1 84 ? -8.216 7.038 9.693 1.00 91.69 84 CYS A N 1
ATOM 662 C CA . CYS A 1 84 ? -8.880 8.262 10.144 1.00 91.69 84 CYS A CA 1
ATOM 663 C C . CYS A 1 84 ? -9.703 8.895 9.014 1.00 91.69 84 CYS A C 1
ATOM 665 O O . CYS A 1 84 ? -10.874 9.189 9.216 1.00 91.69 84 CYS A O 1
ATOM 667 N N . PHE A 1 85 ? -9.131 9.011 7.813 1.00 91.62 85 PHE A N 1
ATOM 668 C CA . PHE A 1 85 ? -9.839 9.539 6.645 1.00 91.62 85 PHE A CA 1
ATOM 669 C C . PHE A 1 85 ? -11.096 8.725 6.291 1.00 91.62 85 PHE A C 1
ATOM 671 O O . PHE A 1 85 ? -12.164 9.284 6.068 1.00 91.62 85 PHE A O 1
ATOM 678 N N . LEU A 1 86 ? -10.999 7.392 6.279 1.00 90.88 86 LEU A N 1
ATOM 679 C CA . LEU A 1 86 ? -12.124 6.515 5.936 1.00 90.88 86 LEU A CA 1
ATOM 680 C C . LEU A 1 86 ? -13.220 6.455 7.015 1.00 90.88 86 LEU A C 1
ATOM 682 O O . LEU A 1 86 ? -14.283 5.895 6.764 1.00 90.88 86 LEU A O 1
ATOM 686 N N . THR A 1 87 ? -12.972 6.995 8.210 1.00 88.19 87 THR A N 1
ATOM 687 C CA . THR A 1 87 ? -13.889 6.922 9.362 1.00 88.19 87 THR A CA 1
ATOM 688 C C . THR A 1 87 ? -14.527 8.259 9.719 1.00 88.19 87 THR A C 1
ATOM 690 O O . THR A 1 87 ? -15.228 8.356 10.725 1.00 88.19 87 THR A O 1
ATOM 693 N N . GLU A 1 88 ? -14.335 9.293 8.893 1.00 82.31 88 GLU A N 1
ATOM 694 C CA . GLU A 1 88 ? -14.958 10.605 9.106 1.00 82.31 88 GLU A CA 1
ATOM 695 C C . GLU A 1 88 ? -16.493 10.535 9.057 1.00 82.31 88 GLU A C 1
ATOM 697 O O . GLU A 1 88 ? -17.175 11.255 9.789 1.00 82.31 88 GLU A O 1
ATOM 702 N N . THR A 1 89 ? -17.053 9.653 8.223 1.00 74.19 89 THR A N 1
ATOM 703 C CA . THR A 1 89 ? -18.504 9.556 7.995 1.00 74.19 89 THR A CA 1
ATOM 704 C C . THR A 1 89 ? -19.140 8.324 8.634 1.00 74.19 89 THR A C 1
ATOM 706 O O . THR A 1 89 ? -20.269 8.401 9.127 1.00 74.19 89 THR A O 1
ATOM 709 N N . GLU A 1 90 ? -18.426 7.200 8.687 1.00 70.81 90 GLU A N 1
ATOM 710 C CA . GLU A 1 90 ? -18.962 5.896 9.087 1.00 70.81 90 GLU A CA 1
ATOM 711 C C . GLU A 1 90 ? -18.140 5.248 10.206 1.00 70.81 90 GLU A C 1
ATOM 713 O O . GLU A 1 90 ? -16.947 5.510 10.369 1.00 70.81 90 GLU A O 1
ATOM 718 N N . ALA A 1 91 ? -18.794 4.398 11.005 1.00 74.00 91 ALA A N 1
ATOM 719 C CA . ALA A 1 91 ? -18.101 3.631 12.032 1.00 74.00 91 ALA A CA 1
ATOM 720 C C . ALA A 1 91 ? -17.098 2.666 11.366 1.00 74.00 91 ALA A C 1
ATOM 722 O O . ALA A 1 91 ? -17.480 1.947 10.438 1.00 74.00 91 ALA A O 1
ATOM 723 N N . PRO A 1 92 ? -15.830 2.626 11.812 1.00 83.00 92 PRO A N 1
ATOM 724 C CA . PRO A 1 92 ? -14.855 1.702 11.254 1.00 83.00 92 PRO A CA 1
ATOM 725 C C . PRO A 1 92 ? -15.267 0.263 11.512 1.00 83.00 92 PRO A C 1
ATOM 727 O O . PRO A 1 92 ? -15.615 -0.103 12.631 1.00 83.00 92 PRO A O 1
ATOM 730 N N . GLY A 1 93 ? -15.117 -0.561 10.485 1.00 88.31 93 GLY A N 1
ATOM 731 C CA . GLY A 1 93 ? -15.116 -2.007 10.622 1.00 88.31 93 GLY A CA 1
ATOM 732 C C . GLY A 1 93 ? -13.840 -2.614 10.056 1.00 88.31 93 GLY A C 1
ATOM 733 O O . GLY A 1 93 ? -12.952 -1.929 9.537 1.00 88.31 93 GLY A O 1
ATOM 734 N N . PHE A 1 94 ? -13.775 -3.942 10.090 1.00 90.62 94 PHE A N 1
ATOM 735 C CA . PHE A 1 94 ? -12.656 -4.685 9.520 1.00 90.62 94 PHE A CA 1
ATOM 736 C C . PHE A 1 94 ? -12.426 -4.374 8.026 1.00 90.62 94 PHE A C 1
ATOM 738 O O . PHE A 1 94 ? -11.284 -4.231 7.588 1.00 90.62 94 PHE A O 1
ATOM 745 N N . ALA A 1 95 ? -13.501 -4.183 7.252 1.00 91.81 95 ALA A N 1
ATOM 746 C CA . ALA A 1 95 ? -13.410 -3.787 5.845 1.00 91.81 95 ALA A CA 1
ATOM 747 C C . ALA A 1 95 ? -12.724 -2.417 5.669 1.00 91.81 95 ALA A C 1
ATOM 749 O O . ALA A 1 95 ? -11.906 -2.243 4.764 1.00 91.81 95 ALA A O 1
ATOM 750 N N . THR A 1 96 ? -12.991 -1.470 6.572 1.00 93.19 96 THR A N 1
ATOM 751 C CA . THR A 1 96 ? -12.352 -0.147 6.602 1.00 93.19 96 THR A CA 1
ATOM 752 C C . THR A 1 96 ? -10.854 -0.262 6.887 1.00 93.19 96 THR A C 1
ATOM 754 O O . THR A 1 96 ? -10.046 0.376 6.213 1.00 93.19 96 THR A O 1
ATOM 757 N N . LEU A 1 97 ? -10.460 -1.127 7.830 1.00 95.06 97 LEU A N 1
ATOM 758 C CA . LEU A 1 97 ? -9.048 -1.417 8.100 1.00 95.06 97 LEU A CA 1
ATOM 759 C C . LEU A 1 97 ? -8.359 -2.050 6.883 1.00 95.06 97 LEU A C 1
ATOM 761 O O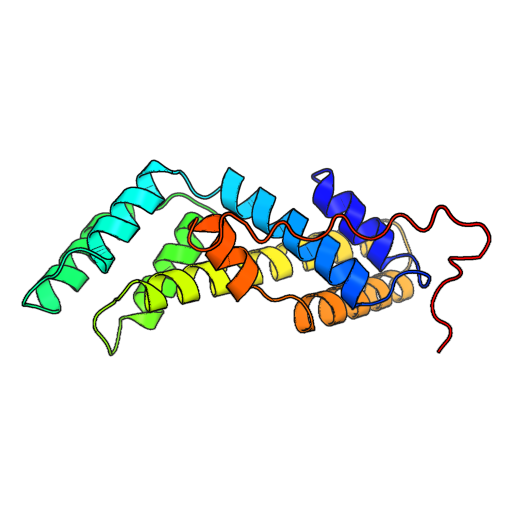 . LEU A 1 97 ? -7.255 -1.643 6.521 1.00 95.06 97 LEU A O 1
ATOM 765 N N . GLN A 1 98 ? -9.007 -3.006 6.215 1.00 95.81 98 GLN A N 1
ATOM 766 C CA . GLN A 1 98 ? -8.468 -3.617 5.000 1.00 95.81 98 GLN A CA 1
ATOM 767 C C . GLN A 1 98 ? -8.276 -2.592 3.876 1.00 95.81 98 GLN A C 1
ATOM 769 O O . GLN A 1 98 ? -7.223 -2.588 3.233 1.00 95.81 98 GLN A O 1
ATOM 774 N N . ALA A 1 99 ? -9.239 -1.689 3.676 1.00 96.19 99 ALA A N 1
ATOM 775 C CA . ALA A 1 99 ? -9.122 -0.592 2.720 1.00 96.19 99 ALA A CA 1
ATOM 776 C C . ALA A 1 99 ? -7.964 0.358 3.077 1.00 96.19 99 ALA A C 1
ATOM 778 O O . ALA A 1 99 ? -7.148 0.680 2.212 1.00 96.19 99 ALA A O 1
ATOM 779 N N . ALA A 1 100 ? -7.820 0.734 4.352 1.00 96.94 100 ALA A N 1
ATOM 780 C CA . ALA A 1 100 ? -6.724 1.583 4.817 1.00 96.94 100 ALA A CA 1
ATOM 781 C C . ALA A 1 100 ? -5.343 0.954 4.550 1.00 96.94 100 ALA A C 1
ATOM 783 O O . ALA A 1 100 ? -4.436 1.626 4.050 1.00 96.94 100 ALA A O 1
ATOM 784 N N . VAL A 1 101 ? -5.188 -0.349 4.816 1.00 97.94 101 VAL A N 1
ATOM 785 C CA . VAL A 1 101 ? -3.951 -1.093 4.519 1.00 97.94 101 VAL A CA 1
ATOM 786 C C . VAL A 1 101 ? -3.686 -1.162 3.015 1.00 97.94 101 VAL A C 1
ATOM 788 O O . VAL A 1 101 ? -2.543 -0.975 2.597 1.00 97.94 101 VAL A O 1
ATOM 791 N N . ALA A 1 102 ? -4.714 -1.379 2.190 1.00 98.12 102 ALA A N 1
ATOM 792 C CA . ALA A 1 102 ? -4.569 -1.412 0.734 1.00 98.12 102 ALA A CA 1
ATOM 793 C C . ALA A 1 102 ? -4.102 -0.057 0.173 1.00 98.12 102 ALA A C 1
ATOM 795 O O . ALA A 1 102 ? -3.164 -0.011 -0.624 1.00 98.12 102 ALA A O 1
ATOM 796 N N . MET A 1 103 ? -4.688 1.049 0.641 1.00 98.19 103 MET A N 1
ATOM 797 C CA . MET A 1 103 ? -4.272 2.402 0.252 1.00 98.19 103 MET A CA 1
ATOM 798 C C . MET A 1 103 ? -2.830 2.698 0.683 1.00 98.19 103 MET A C 1
ATOM 800 O O . MET A 1 103 ? -2.033 3.190 -0.114 1.00 98.19 103 MET A O 1
ATOM 804 N N . ALA A 1 104 ? -2.452 2.340 1.914 1.00 98.25 104 ALA A N 1
ATOM 805 C CA . ALA A 1 104 ? -1.084 2.523 2.402 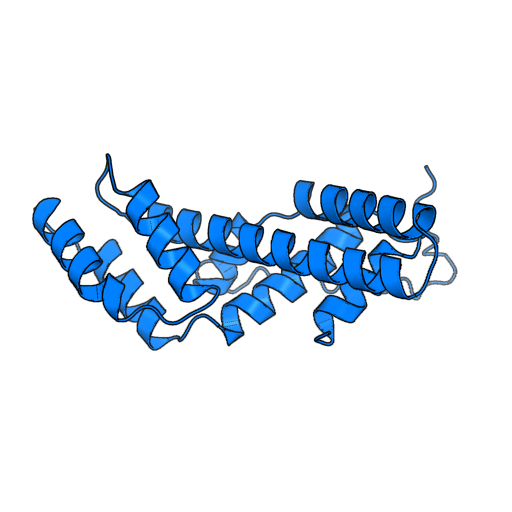1.00 98.25 104 ALA A CA 1
ATOM 806 C C . ALA A 1 104 ? -0.058 1.671 1.626 1.00 98.25 104 ALA A C 1
ATOM 808 O O . ALA A 1 104 ? 1.069 2.109 1.365 1.00 98.25 104 ALA A O 1
ATOM 809 N N . ALA A 1 105 ? -0.443 0.458 1.221 1.00 98.19 105 ALA A N 1
ATOM 810 C CA . ALA A 1 105 ? 0.360 -0.410 0.364 1.00 98.19 105 ALA A CA 1
ATOM 811 C C . ALA A 1 105 ? 0.572 0.214 -1.029 1.00 98.19 105 ALA A C 1
ATOM 813 O O . ALA A 1 105 ? 1.701 0.240 -1.527 1.00 98.19 105 ALA A O 1
ATOM 814 N N . GLN A 1 106 ? -0.476 0.792 -1.622 1.00 98.12 106 GLN A N 1
ATOM 815 C CA . GLN A 1 106 ? -0.383 1.523 -2.887 1.00 98.12 106 GLN A CA 1
ATOM 816 C C . GLN A 1 106 ? 0.499 2.779 -2.765 1.00 98.12 106 GLN A C 1
ATOM 818 O O . GLN A 1 106 ? 1.361 3.023 -3.611 1.00 98.12 106 GLN A O 1
ATOM 823 N N . ASP A 1 107 ? 0.376 3.542 -1.676 1.00 96.75 107 ASP A N 1
ATOM 824 C CA . ASP A 1 107 ? 1.244 4.694 -1.397 1.00 96.75 107 ASP A CA 1
ATOM 825 C C . ASP A 1 107 ? 2.719 4.282 -1.267 1.00 96.75 107 ASP A C 1
ATOM 827 O O . ASP A 1 107 ? 3.627 4.978 -1.740 1.00 96.75 107 ASP A O 1
ATOM 831 N N . CYS A 1 108 ? 2.987 3.137 -0.634 1.00 96.25 108 CYS A N 1
ATOM 832 C CA . CYS A 1 108 ? 4.320 2.544 -0.575 1.00 96.25 108 CYS A CA 1
ATOM 833 C C . CYS A 1 108 ? 4.846 2.209 -1.977 1.00 96.25 108 CYS A C 1
ATOM 835 O O . CYS A 1 108 ? 5.959 2.621 -2.324 1.00 96.25 108 CYS A O 1
ATOM 837 N N . ALA A 1 109 ? 4.030 1.550 -2.804 1.00 97.38 109 ALA A N 1
ATOM 838 C CA . ALA A 1 109 ? 4.373 1.224 -4.183 1.00 97.38 109 ALA A CA 1
ATOM 839 C C . ALA A 1 109 ? 4.744 2.475 -4.989 1.00 97.38 109 ALA A C 1
ATOM 841 O O . ALA A 1 109 ? 5.825 2.538 -5.575 1.00 97.38 109 ALA A O 1
ATOM 842 N N . ASN A 1 110 ? 3.917 3.518 -4.918 1.00 96.12 110 ASN A N 1
ATOM 843 C CA . ASN A 1 110 ? 4.133 4.778 -5.628 1.00 96.12 110 ASN A CA 1
ATOM 844 C C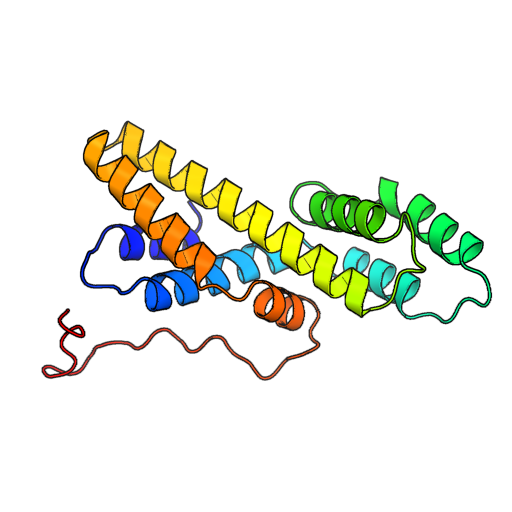 . ASN A 1 110 ? 5.404 5.514 -5.176 1.00 96.12 110 ASN A C 1
ATOM 846 O O . ASN A 1 110 ? 6.102 6.127 -5.989 1.00 96.12 110 ASN A O 1
ATOM 850 N N . ARG A 1 111 ? 5.735 5.478 -3.878 1.00 95.50 111 ARG A N 1
ATOM 851 C CA . ARG A 1 111 ? 6.990 6.056 -3.363 1.00 95.50 111 ARG A CA 1
ATOM 852 C C . ARG A 1 111 ? 8.210 5.277 -3.852 1.00 95.50 111 ARG A C 1
ATOM 854 O O . ARG A 1 111 ? 9.215 5.877 -4.228 1.00 95.50 111 ARG A O 1
ATOM 861 N N . ARG A 1 112 ? 8.136 3.947 -3.857 1.00 95.88 112 ARG A N 1
ATOM 862 C CA . ARG A 1 112 ? 9.235 3.072 -4.285 1.00 95.88 112 ARG A CA 1
ATOM 863 C C . ARG A 1 112 ? 9.445 3.106 -5.797 1.00 95.88 112 ARG A C 1
ATOM 865 O O . ARG A 1 112 ? 10.594 3.125 -6.230 1.00 95.88 112 ARG A O 1
ATOM 872 N N . ALA A 1 113 ? 8.374 3.209 -6.581 1.00 95.12 113 ALA A N 1
ATOM 873 C CA . ALA A 1 113 ? 8.444 3.413 -8.024 1.00 95.12 113 ALA A CA 1
ATOM 874 C C . ALA A 1 113 ? 9.198 4.706 -8.375 1.00 95.12 113 ALA A C 1
ATOM 876 O O . ALA A 1 113 ? 10.126 4.675 -9.181 1.00 95.12 113 ALA A O 1
ATOM 877 N N . ARG A 1 114 ? 8.900 5.813 -7.678 1.00 95.56 114 ARG A N 1
ATOM 878 C CA . ARG A 1 114 ? 9.650 7.075 -7.813 1.00 95.56 114 ARG A CA 1
ATOM 879 C C . ARG A 1 114 ? 11.132 6.926 -7.462 1.00 95.56 114 ARG A C 1
ATOM 881 O O . ARG A 1 114 ? 11.985 7.388 -8.209 1.00 95.56 114 ARG A O 1
ATOM 888 N N . GLN A 1 115 ? 11.463 6.210 -6.384 1.00 95.44 115 GLN A N 1
ATOM 889 C CA . GLN A 1 115 ? 12.867 5.932 -6.035 1.00 95.44 115 GLN A CA 1
ATOM 890 C C . GLN A 1 115 ? 13.602 5.136 -7.128 1.00 95.44 115 GLN A C 1
ATOM 892 O O . GLN A 1 115 ? 14.793 5.356 -7.354 1.00 95.44 115 GLN A O 1
ATOM 897 N N . ILE A 1 116 ? 12.913 4.207 -7.802 1.00 95.88 116 ILE A N 1
ATOM 898 C CA . ILE A 1 116 ? 13.469 3.460 -8.938 1.00 95.88 116 ILE A CA 1
ATOM 899 C C . ILE A 1 116 ? 13.689 4.396 -10.129 1.00 95.88 116 ILE A C 1
ATOM 901 O O . ILE A 1 116 ? 14.786 4.406 -10.684 1.00 95.88 116 ILE A O 1
ATOM 905 N N . GLU A 1 117 ? 12.696 5.206 -10.497 1.00 95.44 117 GLU A N 1
ATOM 906 C CA . GLU A 1 117 ? 12.817 6.189 -11.582 1.00 95.44 117 GLU A CA 1
ATOM 907 C C . GLU A 1 117 ? 14.000 7.137 -11.347 1.00 95.44 117 GLU A C 1
ATOM 909 O O . GLU A 1 117 ? 14.860 7.276 -12.215 1.00 95.44 117 GLU A O 1
ATOM 914 N N . GLU A 1 118 ? 14.112 7.721 -10.151 1.00 95.12 118 GLU A N 1
ATOM 915 C CA . GLU A 1 118 ? 15.231 8.592 -9.775 1.00 95.12 118 GLU A CA 1
ATOM 916 C C . GLU A 1 118 ? 16.584 7.882 -9.890 1.00 95.12 118 GLU A C 1
ATOM 918 O O . GLU A 1 118 ? 17.568 8.470 -10.348 1.00 95.12 118 GLU A O 1
ATOM 923 N N . HIS A 1 119 ? 16.656 6.606 -9.500 1.00 93.75 119 HIS A N 1
ATOM 924 C CA . HIS A 1 119 ? 17.868 5.809 -9.668 1.00 93.75 119 HIS A CA 1
ATOM 925 C C . HIS A 1 119 ? 18.241 5.645 -11.147 1.00 93.75 119 HIS A C 1
ATOM 927 O O . HIS A 1 119 ? 19.416 5.766 -11.500 1.00 93.75 119 HIS A O 1
ATOM 933 N N . PHE A 1 120 ? 17.257 5.398 -12.012 1.00 92.56 120 PHE A N 1
ATOM 934 C CA . PHE A 1 120 ? 17.464 5.266 -13.453 1.00 92.56 120 PHE A CA 1
ATOM 935 C C . PHE A 1 120 ? 17.842 6.596 -14.106 1.00 92.56 120 PHE A C 1
ATOM 937 O O . PHE A 1 120 ? 18.750 6.610 -14.939 1.00 92.56 120 PHE A O 1
ATOM 944 N N . LEU A 1 121 ? 17.241 7.711 -13.684 1.00 94.25 121 LEU A N 1
ATOM 945 C CA . LEU A 1 121 ? 17.610 9.055 -14.136 1.00 94.25 121 LEU A CA 1
ATOM 946 C C . LEU A 1 121 ? 19.082 9.370 -13.849 1.00 94.25 121 LEU A C 1
ATOM 948 O O . LEU A 1 121 ? 19.756 9.956 -14.688 1.00 94.25 121 LEU A O 1
ATOM 952 N N . ARG A 1 122 ? 19.606 8.941 -12.694 1.00 93.94 122 ARG A N 1
ATOM 953 C CA . ARG A 1 122 ? 21.015 9.168 -12.321 1.00 93.94 122 ARG A CA 1
ATOM 954 C C . ARG A 1 122 ? 22.012 8.283 -13.072 1.00 93.94 122 ARG A C 1
ATOM 956 O O . ARG A 1 122 ? 23.198 8.591 -13.069 1.00 93.94 122 ARG A O 1
ATOM 963 N N . ARG A 1 123 ? 21.575 7.152 -13.637 1.00 92.06 123 ARG A N 1
ATOM 964 C CA . ARG A 1 123 ? 22.475 6.117 -14.187 1.00 92.06 123 ARG A CA 1
ATOM 965 C C . ARG A 1 123 ? 22.337 5.870 -15.681 1.00 92.06 123 ARG A C 1
ATOM 967 O O . ARG A 1 123 ? 23.177 5.179 -16.249 1.00 92.06 123 ARG A O 1
ATOM 974 N N . THR A 1 124 ? 21.261 6.345 -16.292 1.00 90.75 124 THR A N 1
ATOM 975 C CA . THR A 1 124 ? 20.914 6.043 -17.684 1.00 90.75 124 THR A CA 1
ATOM 976 C C . THR A 1 124 ? 20.431 7.309 -18.399 1.00 90.75 124 THR A C 1
ATOM 978 O O . THR A 1 124 ? 20.896 8.401 -18.086 1.00 90.75 124 THR A O 1
ATOM 981 N N . SER A 1 125 ? 19.539 7.181 -19.384 1.00 91.31 125 SER A N 1
ATOM 982 C CA . SER A 1 125 ? 18.954 8.310 -20.106 1.00 91.31 125 SER A CA 1
ATOM 983 C C . SER A 1 125 ? 17.559 8.649 -19.580 1.00 91.31 125 SER A C 1
ATOM 985 O O . SER A 1 125 ? 16.818 7.782 -19.108 1.00 91.31 125 SER A O 1
ATOM 987 N N . SER A 1 126 ? 17.147 9.906 -19.750 1.00 92.06 126 SER A N 1
ATOM 988 C CA . SER A 1 126 ? 15.797 10.363 -19.392 1.00 92.06 126 SER A CA 1
ATOM 989 C C . SER A 1 126 ? 14.691 9.606 -20.134 1.00 92.06 126 SER A C 1
ATOM 991 O O . SER A 1 126 ? 13.593 9.446 -19.610 1.00 92.06 126 SER A O 1
ATOM 993 N N . SER A 1 127 ? 14.970 9.122 -21.351 1.00 93.12 127 SER A N 1
ATOM 994 C CA . SER A 1 127 ? 14.033 8.292 -22.117 1.00 93.12 127 SER A CA 1
ATOM 995 C C . SER A 1 127 ? 13.796 6.943 -21.436 1.00 93.12 127 SER A C 1
ATOM 997 O O . SER A 1 127 ? 12.644 6.587 -21.198 1.00 93.12 127 SER A O 1
ATOM 999 N N . ARG A 1 128 ? 14.864 6.240 -21.039 1.00 93.56 128 ARG A N 1
ATOM 1000 C CA . ARG A 1 128 ? 14.758 4.938 -20.366 1.00 93.56 128 ARG A CA 1
ATOM 1001 C C . ARG A 1 128 ? 14.121 5.048 -18.982 1.00 93.56 128 ARG A C 1
ATOM 1003 O O . ARG A 1 128 ? 13.328 4.196 -18.607 1.00 93.56 128 ARG A O 1
ATOM 1010 N N . ALA A 1 129 ? 14.414 6.112 -18.236 1.00 94.44 129 ALA A N 1
ATOM 1011 C CA . ALA A 1 129 ? 13.752 6.360 -16.956 1.00 94.44 129 ALA A CA 1
ATOM 1012 C C . ALA A 1 129 ? 12.240 6.619 -17.112 1.00 94.44 129 ALA A C 1
ATOM 1014 O O . ALA A 1 129 ? 11.447 6.160 -16.292 1.00 94.44 129 ALA A O 1
ATOM 1015 N N . ARG A 1 130 ? 11.826 7.304 -18.187 1.00 94.25 130 ARG A N 1
ATOM 1016 C CA . ARG A 1 130 ? 10.405 7.523 -18.491 1.00 94.25 130 ARG A CA 1
ATOM 1017 C C . ARG A 1 130 ? 9.691 6.226 -18.871 1.00 94.25 130 ARG A C 1
ATOM 1019 O O . ARG A 1 130 ? 8.565 6.022 -18.426 1.00 94.25 130 ARG A O 1
ATOM 1026 N N . ASP A 1 131 ? 10.342 5.374 -19.660 1.00 94.00 131 ASP A N 1
ATOM 1027 C CA . ASP A 1 131 ? 9.833 4.040 -20.003 1.00 94.00 131 ASP A CA 1
ATOM 1028 C C . ASP A 1 131 ? 9.669 3.170 -18.746 1.00 94.00 131 ASP A C 1
ATOM 1030 O O . ASP A 1 131 ? 8.578 2.678 -18.464 1.00 94.00 131 ASP A O 1
ATOM 1034 N N . MET A 1 132 ? 10.706 3.117 -17.901 1.00 95.00 132 MET A N 1
ATOM 1035 C CA . MET A 1 132 ? 10.674 2.479 -16.579 1.00 95.00 132 MET A CA 1
ATOM 1036 C C . MET A 1 132 ? 9.484 2.953 -15.738 1.00 95.00 132 MET A C 1
ATOM 1038 O O . MET A 1 132 ? 8.740 2.136 -15.198 1.00 95.00 132 MET A O 1
ATOM 1042 N N . ARG A 1 133 ? 9.270 4.272 -15.643 1.00 95.19 133 ARG A N 1
ATOM 1043 C CA . ARG A 1 133 ? 8.111 4.837 -14.944 1.00 95.19 133 ARG A CA 1
ATOM 1044 C C . ARG A 1 133 ? 6.802 4.317 -15.537 1.00 95.19 133 ARG A C 1
ATOM 1046 O O . ARG A 1 133 ? 5.953 3.857 -14.781 1.00 95.19 133 ARG A O 1
ATOM 1053 N N . GLY A 1 134 ? 6.641 4.371 -16.860 1.00 96.12 134 GLY A N 1
ATOM 1054 C CA . GLY A 1 134 ? 5.442 3.872 -17.540 1.00 96.12 134 GLY A CA 1
ATOM 1055 C C . GLY A 1 134 ? 5.153 2.410 -17.203 1.00 96.12 134 GLY A C 1
ATOM 1056 O O . GLY A 1 134 ? 4.027 2.068 -16.851 1.00 96.12 134 GLY A O 1
ATOM 1057 N N . ARG A 1 135 ? 6.186 1.564 -17.202 1.00 97.00 135 ARG A N 1
ATOM 1058 C CA . ARG A 1 135 ? 6.057 0.140 -16.867 1.00 97.00 135 ARG A CA 1
ATOM 1059 C C . ARG A 1 135 ? 5.737 -0.112 -15.395 1.00 97.00 135 ARG A C 1
ATOM 1061 O O . ARG A 1 135 ? 4.945 -1.000 -15.099 1.00 97.00 135 ARG A O 1
ATOM 1068 N N . LEU A 1 136 ? 6.297 0.674 -14.476 1.00 97.25 136 LEU A N 1
ATOM 1069 C CA . LEU A 1 136 ? 5.955 0.595 -13.051 1.00 97.25 136 LEU A CA 1
ATOM 1070 C C . LEU A 1 136 ? 4.517 1.050 -12.774 1.00 97.25 136 LEU A C 1
ATOM 1072 O O . LEU A 1 136 ? 3.857 0.450 -11.930 1.00 97.25 136 LEU A O 1
ATOM 1076 N N . HIS A 1 137 ? 4.028 2.070 -13.484 1.00 96.62 137 HIS A N 1
ATOM 1077 C CA . HIS A 1 137 ? 2.629 2.496 -13.399 1.00 96.62 137 HIS A CA 1
ATOM 1078 C C . HIS A 1 137 ? 1.682 1.424 -13.939 1.00 96.62 137 HIS A C 1
ATOM 1080 O O . HIS A 1 137 ? 0.781 1.016 -13.218 1.00 96.62 137 HIS A O 1
ATOM 1086 N N . ALA A 1 138 ? 1.952 0.885 -15.131 1.00 96.44 138 ALA A N 1
ATOM 1087 C CA . ALA A 1 138 ? 1.151 -0.200 -15.696 1.00 96.44 138 ALA A CA 1
ATOM 1088 C C . ALA A 1 138 ? 1.104 -1.427 -14.766 1.00 96.44 138 ALA A C 1
ATOM 1090 O O . ALA A 1 138 ? 0.049 -2.022 -14.577 1.00 96.44 138 ALA A O 1
ATOM 1091 N N . ALA A 1 139 ? 2.229 -1.773 -14.131 1.00 96.88 139 ALA A N 1
ATOM 1092 C CA . ALA A 1 139 ? 2.280 -2.836 -13.131 1.00 96.88 139 ALA A CA 1
ATOM 1093 C C . ALA A 1 139 ? 1.445 -2.515 -11.879 1.00 96.88 139 ALA A C 1
ATOM 1095 O O . ALA A 1 139 ? 0.791 -3.399 -11.330 1.00 96.88 139 ALA A O 1
ATOM 1096 N N . ALA A 1 140 ? 1.461 -1.265 -11.410 1.00 96.38 140 ALA A N 1
ATOM 1097 C CA . ALA A 1 140 ? 0.653 -0.837 -10.272 1.00 96.38 140 ALA A CA 1
ATOM 1098 C C . ALA A 1 140 ? -0.852 -0.877 -10.585 1.00 96.38 140 ALA A C 1
ATOM 1100 O O . ALA A 1 140 ? -1.620 -1.273 -9.712 1.00 96.38 140 ALA A O 1
ATOM 1101 N N . ASP A 1 141 ? -1.254 -0.538 -11.814 1.00 96.31 141 ASP A N 1
ATOM 1102 C CA . ASP A 1 141 ? -2.656 -0.545 -12.253 1.00 96.31 141 ASP A CA 1
ATOM 1103 C C . ASP A 1 141 ? -3.263 -1.959 -12.256 1.00 96.31 141 ASP A C 1
ATOM 1105 O O . ASP A 1 141 ? -4.432 -2.131 -11.916 1.00 96.31 141 ASP A O 1
ATOM 1109 N N . VAL A 1 142 ? -2.465 -2.984 -12.579 1.00 95.31 142 VAL A N 1
ATOM 1110 C CA . VAL A 1 142 ? -2.902 -4.396 -12.569 1.00 95.31 142 VAL A CA 1
ATOM 1111 C C . VAL A 1 142 ? -2.680 -5.099 -11.223 1.00 95.31 142 VAL A C 1
ATOM 1113 O O . VAL A 1 142 ? -3.113 -6.234 -11.022 1.00 95.31 142 VAL A O 1
ATOM 1116 N N . THR A 1 143 ? -2.018 -4.447 -10.261 1.00 96.50 143 THR A N 1
ATOM 1117 C CA . THR A 1 143 ? -1.725 -5.043 -8.951 1.00 96.50 143 THR A CA 1
ATOM 1118 C C . THR A 1 143 ? -2.907 -4.903 -7.991 1.00 96.50 143 THR A C 1
ATOM 1120 O O . THR A 1 143 ? -3.286 -3.803 -7.593 1.00 96.50 143 THR A O 1
ATOM 1123 N N . SER A 1 144 ? -3.431 -6.029 -7.493 1.00 96.06 144 SER A N 1
ATOM 1124 C CA . SER A 1 144 ? -4.448 -6.017 -6.431 1.00 96.06 144 SER A CA 1
ATOM 1125 C C . SER A 1 144 ? -3.842 -5.701 -5.054 1.00 96.06 144 SER A C 1
ATOM 1127 O O . SER A 1 144 ? -3.429 -6.591 -4.299 1.00 96.06 144 SER A O 1
ATOM 1129 N N . PHE A 1 145 ? -3.830 -4.419 -4.676 1.00 97.56 145 PHE A N 1
ATOM 1130 C CA . PHE A 1 145 ? -3.436 -3.991 -3.326 1.00 97.56 145 PHE A CA 1
ATOM 1131 C C . PHE A 1 145 ? -4.413 -4.456 -2.239 1.00 97.56 145 PHE A C 1
ATOM 1133 O O . PHE A 1 145 ? -4.002 -4.662 -1.098 1.00 97.56 145 PHE A O 1
ATOM 1140 N N . ALA A 1 146 ? -5.679 -4.705 -2.586 1.00 96.50 146 ALA A N 1
ATOM 1141 C CA . ALA A 1 146 ? -6.648 -5.323 -1.683 1.00 96.50 146 ALA A CA 1
ATOM 1142 C C . ALA A 1 146 ? -6.235 -6.756 -1.302 1.00 96.50 146 ALA A C 1
ATOM 1144 O O . ALA A 1 146 ? -6.318 -7.135 -0.132 1.00 96.50 146 ALA A O 1
ATOM 1145 N N . SER A 1 147 ? -5.718 -7.529 -2.265 1.00 95.12 147 SER A N 1
ATOM 1146 C CA . SER A 1 147 ? -5.171 -8.865 -2.005 1.00 95.12 147 SER A CA 1
ATOM 1147 C C . SER A 1 147 ? -3.879 -8.795 -1.185 1.00 95.12 147 SER A C 1
ATOM 1149 O O . SER A 1 147 ? -3.683 -9.615 -0.293 1.00 95.12 147 SER A O 1
ATOM 1151 N N . VAL A 1 148 ? -3.010 -7.800 -1.423 1.00 96.25 148 VAL A N 1
ATOM 1152 C CA . VAL A 1 148 ? -1.840 -7.549 -0.555 1.00 96.25 148 VAL A CA 1
ATOM 1153 C C . VAL A 1 148 ? -2.290 -7.271 0.882 1.00 96.25 148 VAL A C 1
ATOM 1155 O O . VAL A 1 148 ? -1.782 -7.895 1.812 1.00 96.25 148 VAL A O 1
ATOM 1158 N N . ALA A 1 149 ? -3.277 -6.392 1.071 1.00 96.62 149 ALA A N 1
ATOM 1159 C CA . ALA A 1 149 ? -3.822 -6.065 2.384 1.00 96.62 149 ALA A CA 1
ATOM 1160 C C . ALA A 1 149 ? -4.417 -7.289 3.091 1.00 96.62 149 ALA A C 1
ATOM 1162 O O . ALA A 1 149 ? -4.119 -7.513 4.262 1.00 96.62 149 ALA A O 1
ATOM 1163 N N . ALA A 1 150 ? -5.180 -8.125 2.380 1.00 94.88 150 ALA A N 1
ATOM 1164 C CA . ALA A 1 150 ? -5.740 -9.363 2.925 1.00 94.88 150 ALA A CA 1
ATOM 1165 C C . ALA A 1 150 ? -4.653 -10.308 3.468 1.00 94.88 150 ALA A C 1
ATOM 1167 O O . ALA A 1 150 ? -4.801 -10.861 4.560 1.00 94.88 150 ALA A O 1
ATOM 1168 N N . ARG A 1 151 ? -3.531 -10.453 2.748 1.00 94.38 151 ARG A N 1
ATOM 1169 C CA . ARG A 1 151 ? -2.387 -11.284 3.170 1.00 94.38 151 ARG A CA 1
ATOM 1170 C C . ARG A 1 151 ? -1.597 -10.678 4.322 1.00 94.38 151 ARG A C 1
ATOM 1172 O O . ARG A 1 151 ? -1.095 -11.409 5.173 1.00 94.38 151 ARG A O 1
ATOM 1179 N N . VAL A 1 152 ? -1.464 -9.352 4.353 1.00 94.69 152 VAL A N 1
ATOM 1180 C CA . VAL A 1 152 ? -0.841 -8.623 5.470 1.00 94.69 152 VAL A CA 1
ATOM 1181 C C . VAL A 1 152 ? -1.685 -8.766 6.738 1.00 94.69 152 VAL A C 1
ATOM 1183 O O . VAL A 1 152 ? -1.134 -8.982 7.813 1.00 94.69 152 VAL A O 1
ATOM 1186 N N . LEU A 1 153 ? -3.011 -8.716 6.605 1.00 94.12 153 LEU A N 1
ATOM 1187 C CA . LEU A 1 153 ? -3.970 -8.889 7.697 1.00 94.12 153 LEU A CA 1
ATOM 1188 C C . LEU A 1 153 ? -4.248 -10.360 8.047 1.00 94.12 153 LEU A C 1
ATOM 1190 O O . LEU A 1 153 ? -4.999 -10.627 8.980 1.00 94.12 153 LEU A O 1
ATOM 1194 N N . GLY A 1 154 ? -3.679 -11.326 7.324 1.00 90.44 154 GLY A N 1
ATOM 1195 C CA . GLY A 1 154 ? -3.894 -12.753 7.585 1.00 90.44 154 GLY A CA 1
ATOM 1196 C C . GLY A 1 154 ? -5.331 -13.241 7.350 1.00 90.44 154 GLY A C 1
ATOM 1197 O O . GLY A 1 154 ? -5.706 -14.273 7.893 1.00 90.44 154 GLY A O 1
ATOM 1198 N N . VAL A 1 155 ? -6.130 -12.514 6.561 1.00 85.12 155 VAL A N 1
ATOM 1199 C CA . VAL A 1 155 ? -7.495 -12.913 6.148 1.00 85.12 155 VAL A CA 1
ATOM 1200 C C . VAL A 1 155 ? -7.436 -14.016 5.102 1.00 85.12 155 VAL A C 1
ATOM 1202 O O . VAL A 1 155 ? -8.279 -14.905 5.074 1.00 85.12 155 VAL A O 1
ATOM 1205 N N . ASP A 1 156 ? -6.407 -13.961 4.259 1.00 70.44 156 ASP A N 1
ATOM 1206 C CA . ASP A 1 156 ? -6.150 -14.942 3.217 1.00 70.44 156 ASP A CA 1
ATOM 1207 C C . ASP A 1 156 ? -4.751 -15.552 3.406 1.00 70.44 156 ASP A C 1
ATOM 1209 O O . ASP A 1 156 ? -3.775 -15.112 2.788 1.00 70.44 156 ASP A O 1
ATOM 1213 N N . PRO A 1 157 ? -4.606 -16.532 4.318 1.00 54.56 157 PRO A N 1
ATOM 1214 C CA . PRO A 1 157 ? -3.327 -17.191 4.565 1.00 54.56 157 PRO A CA 1
ATOM 1215 C C . PRO A 1 157 ? -2.917 -18.149 3.432 1.00 54.56 157 PRO A C 1
ATOM 1217 O O . PRO A 1 157 ? -1.774 -18.614 3.413 1.00 54.56 157 PRO A O 1
ATOM 1220 N N . HIS A 1 158 ? -3.824 -18.459 2.495 1.00 49.66 158 HIS A N 1
ATOM 1221 C CA . HIS A 1 158 ? -3.627 -19.480 1.462 1.00 49.66 158 HIS A CA 1
ATOM 1222 C C . HIS A 1 158 ? -3.345 -18.912 0.071 1.00 49.66 158 HIS A C 1
ATOM 1224 O O . HIS A 1 158 ? -2.724 -19.604 -0.739 1.00 49.66 158 HIS A O 1
ATOM 1230 N N . HIS A 1 159 ? -3.690 -17.654 -0.201 1.00 53.75 159 HIS A N 1
ATOM 1231 C CA . HIS A 1 159 ? -3.269 -16.974 -1.416 1.00 53.75 159 HIS A CA 1
ATOM 1232 C C . HIS A 1 159 ? -1.792 -16.593 -1.313 1.00 53.75 159 HIS A C 1
ATOM 1234 O O . HIS A 1 159 ? -1.420 -15.472 -0.986 1.00 53.75 159 HIS A O 1
ATOM 1240 N N . ARG A 1 160 ? -0.895 -17.543 -1.582 1.00 52.75 160 ARG A N 1
ATOM 1241 C CA . ARG A 1 160 ? 0.486 -17.183 -1.907 1.00 52.75 160 ARG A CA 1
ATOM 1242 C C . ARG A 1 160 ? 0.452 -16.459 -3.253 1.00 52.75 160 ARG A C 1
ATOM 1244 O O . ARG A 1 160 ? -0.124 -17.023 -4.182 1.00 52.75 160 ARG A O 1
ATOM 1251 N N . PRO A 1 161 ? 1.067 -15.267 -3.399 1.00 51.44 161 PRO A N 1
ATOM 1252 C CA . PRO A 1 161 ? 1.364 -14.775 -4.735 1.00 51.44 161 PRO A CA 1
ATOM 1253 C C . PRO A 1 161 ? 2.120 -15.899 -5.439 1.00 51.44 161 PRO A C 1
ATOM 1255 O O . PRO A 1 161 ? 3.097 -16.419 -4.880 1.00 51.44 161 PRO A O 1
ATOM 1258 N N . ALA A 1 162 ? 1.600 -16.346 -6.585 1.00 53.84 162 ALA A N 1
ATOM 1259 C CA . ALA A 1 162 ? 2.277 -17.349 -7.384 1.00 53.84 162 ALA A CA 1
ATOM 1260 C C . ALA A 1 162 ? 3.724 -16.875 -7.534 1.00 53.84 162 ALA A C 1
ATOM 1262 O O . ALA A 1 162 ? 3.975 -15.698 -7.804 1.00 53.84 162 ALA A O 1
ATOM 1263 N N . ALA A 1 163 ? 4.690 -17.751 -7.238 1.00 53.88 163 ALA A N 1
ATOM 1264 C CA . ALA A 1 163 ? 6.059 -17.426 -7.593 1.00 53.88 163 ALA A CA 1
ATOM 1265 C C . ALA A 1 163 ? 6.013 -17.159 -9.098 1.00 53.88 163 ALA A C 1
ATOM 1267 O O . ALA A 1 163 ? 5.533 -18.039 -9.820 1.00 53.88 163 ALA A O 1
ATOM 1268 N N . PRO A 1 164 ? 6.420 -15.966 -9.549 1.00 53.38 164 PRO A N 1
ATOM 1269 C CA . PRO A 1 164 ? 6.216 -15.603 -10.933 1.00 53.38 164 PRO A CA 1
ATOM 1270 C C . PRO A 1 164 ? 6.902 -16.658 -11.792 1.00 53.38 164 PRO A C 1
ATOM 1272 O O . PRO A 1 164 ? 8.004 -17.115 -11.445 1.00 53.38 164 PRO A O 1
ATOM 1275 N N . ALA A 1 165 ? 6.179 -17.125 -12.810 1.00 54.72 165 ALA A N 1
ATOM 1276 C CA . ALA A 1 165 ? 6.528 -18.329 -13.543 1.00 54.72 165 ALA A CA 1
ATOM 1277 C C . ALA A 1 165 ? 8.001 -18.263 -13.960 1.00 54.72 165 ALA A C 1
ATOM 1279 O O . ALA A 1 165 ? 8.456 -17.328 -14.621 1.00 54.72 165 ALA A O 1
ATOM 1280 N N . LYS A 1 166 ? 8.789 -19.241 -13.508 1.00 51.28 166 LYS A N 1
ATOM 1281 C CA . LYS A 1 166 ? 10.135 -19.412 -14.040 1.00 51.28 166 LYS A CA 1
ATOM 1282 C C . LYS A 1 166 ? 9.948 -19.983 -15.439 1.00 51.28 166 LYS A C 1
ATOM 1284 O O . LYS A 1 166 ? 9.679 -21.171 -15.560 1.00 51.28 166 LYS A O 1
ATOM 1289 N N . HIS A 1 167 ? 10.082 -19.143 -16.460 1.00 50.88 167 HIS A N 1
ATOM 1290 C CA . HIS A 1 167 ? 10.194 -19.565 -17.859 1.00 50.88 167 HIS A CA 1
ATOM 1291 C C . HIS A 1 167 ? 11.512 -20.336 -18.027 1.00 50.88 167 HIS A C 1
ATOM 1293 O O . HIS A 1 167 ? 12.547 -19.771 -18.378 1.00 50.88 167 HIS A O 1
ATOM 1299 N N . THR A 1 168 ? 11.522 -21.601 -17.600 1.00 49.88 168 THR A N 1
ATOM 1300 C CA . THR A 1 168 ? 12.683 -22.506 -17.685 1.00 49.88 168 THR A CA 1
ATOM 1301 C C . THR A 1 168 ? 12.582 -23.472 -18.859 1.00 49.88 168 THR A C 1
ATOM 1303 O O . THR A 1 168 ? 13.568 -24.149 -19.148 1.00 49.88 168 THR A O 1
ATOM 1306 N N . GLY A 1 169 ? 11.431 -23.552 -19.531 1.00 48.56 169 GLY A N 1
ATOM 1307 C CA . GLY A 1 169 ? 11.283 -24.292 -20.774 1.00 48.56 169 GLY A CA 1
ATOM 1308 C C . GLY A 1 169 ? 11.907 -23.543 -21.948 1.00 48.56 169 GLY A C 1
ATOM 1309 O O . GLY A 1 169 ? 11.759 -22.332 -22.080 1.00 48.56 169 GLY A O 1
ATOM 1310 N N . LEU A 1 170 ? 12.584 -24.283 -22.830 1.00 54.94 170 LEU A N 1
ATOM 1311 C CA . LEU A 1 170 ? 13.074 -23.779 -24.121 1.00 54.94 170 LEU A CA 1
ATOM 1312 C C . LEU A 1 170 ? 11.931 -23.254 -25.018 1.00 54.94 170 LEU A C 1
ATOM 1314 O O . LEU A 1 170 ? 12.184 -22.412 -25.874 1.00 54.94 170 LEU A O 1
ATOM 1318 N N . ASP A 1 171 ? 10.697 -23.706 -24.760 1.00 57.19 171 ASP A N 1
ATOM 1319 C CA . ASP A 1 171 ? 9.460 -23.316 -25.448 1.00 57.19 171 ASP A CA 1
ATOM 1320 C C . ASP A 1 171 ? 8.581 -22.332 -24.644 1.00 57.19 171 ASP A C 1
ATOM 1322 O O . ASP A 1 171 ? 7.552 -21.884 -25.148 1.00 57.19 171 ASP A O 1
ATOM 1326 N N . ASP A 1 172 ? 8.985 -21.932 -23.428 1.00 56.44 172 ASP A N 1
ATOM 1327 C CA . ASP A 1 172 ? 8.284 -20.918 -22.613 1.00 56.44 172 ASP A CA 1
ATOM 1328 C C . ASP A 1 172 ? 8.649 -19.497 -23.083 1.00 56.44 172 ASP A C 1
ATOM 1330 O O . ASP A 1 172 ? 9.014 -18.607 -22.310 1.00 56.44 172 ASP A O 1
ATOM 1334 N N . GLY A 1 173 ? 8.633 -19.293 -24.400 1.00 59.75 173 GLY A N 1
ATOM 1335 C CA . GLY A 1 173 ? 8.843 -17.989 -25.003 1.00 59.75 173 GLY A CA 1
ATOM 1336 C C . GLY A 1 173 ? 7.790 -16.990 -24.522 1.00 59.75 173 GLY A C 1
ATOM 1337 O O . GLY A 1 173 ? 6.617 -17.323 -24.347 1.00 59.75 173 GLY A O 1
ATOM 1338 N N . VAL A 1 174 ? 8.225 -15.744 -24.325 1.00 54.81 174 VAL A N 1
ATOM 1339 C CA . VAL A 1 174 ? 7.374 -14.604 -23.953 1.00 54.81 174 VAL A CA 1
ATOM 1340 C C . VAL A 1 174 ? 6.154 -14.539 -24.876 1.00 54.81 174 VAL A C 1
ATOM 1342 O O . VAL A 1 174 ? 6.300 -14.658 -26.094 1.00 54.81 174 VAL A O 1
ATOM 1345 N N . LYS A 1 175 ? 4.960 -14.309 -24.311 1.00 59.69 175 LYS A N 1
ATOM 1346 C CA . LYS A 1 175 ? 3.750 -14.053 -25.106 1.00 59.69 175 LYS A CA 1
ATOM 1347 C C . LYS A 1 175 ? 4.012 -12.870 -26.042 1.00 59.69 175 LYS A C 1
ATOM 1349 O O . LYS A 1 175 ? 4.256 -11.758 -25.578 1.00 59.69 175 LYS A O 1
ATOM 1354 N N . LEU A 1 176 ? 4.004 -13.130 -27.346 1.00 49.19 176 LEU A N 1
ATOM 1355 C CA . LEU A 1 176 ? 4.165 -12.094 -28.363 1.00 49.19 176 LEU A CA 1
ATOM 1356 C C . LEU A 1 176 ? 2.888 -11.229 -28.450 1.00 49.19 176 LEU A C 1
ATOM 1358 O O . LEU A 1 176 ? 1.806 -11.750 -28.164 1.00 49.19 176 LEU A O 1
ATOM 1362 N N . PRO A 1 177 ? 3.025 -9.931 -28.789 1.00 51.50 177 PRO A N 1
ATOM 1363 C CA . PRO A 1 177 ? 1.911 -8.986 -28.897 1.00 51.50 177 PRO A CA 1
ATOM 1364 C C . PRO A 1 177 ? 0.936 -9.312 -30.033 1.00 51.50 177 PRO A C 1
ATOM 1366 O O . PRO A 1 177 ? 1.377 -9.884 -31.057 1.00 51.50 177 PRO A O 1
#

pLDDT: mean 87.85, std 14.13, range [48.56, 98.25]

Secondary structure (DSSP, 8-state):
--HHHHHHHHHHH-TTS-HHHHHHHHHHHHHHHHHHHS-HHHHHHHHHHHHS--S-HHHHHHHHHHHGGG--STHHHHHHHHHHHHTSSS---HHHHHHHHHHHHHHHHHHHHHHHHHHHHHHS-HHHHHHHHHHHHHHHHH--HHHHHHHHTTS-SS-PPPPPP---STT------

Foldseek 3Di:
DPPLLVVLLVLLLDPLHDLQLSLLSLLVVLLVVLLVQPDPVLLVQVQCLAADDDPDLVVSLVSLVVSQVVQDDQLSNQLSVQLNVLSPPHRHHPVSSLVSSLVSSLVVLVVSLVVSLVVCVVPHPNVSSVSSSVSSVSSSVNHRSSVSSCCSSVVCVPPDSPPRDPCPDPPSGRDDD

Radius of gyration: 18.57 Å; chains: 1; bounding box: 45×35×50 Å